Protein AF-A0A7C2IWB3-F1 (afdb_monomer)

Secondary structure (DSSP, 8-state):
-------HHHHHHHHHHHHHHHHHHHT---EEEEEEHHHH---TT--SEEEEEESTTTHHHHHHHHHHHHHHHHHHHHHHT--GGGGGGEEEEETTHHHHHHHHHH--

pLDDT: mean 88.96, std 12.19, range [38.25, 98.5]

Sequence (108 aa):
MSERQYTVETVGDRIADFLDAVLDAMDLDVEYEILDGEEAGAYFEKPSLVVKFSGPDLHYLTNNKAEVLLALEQLTQEVLRMEPNEHALICFDANDTRLLRQEELRLS

Mean predicted aligned error: 4.89 Å

Foldseek 3Di:
DDPPQDACVPCVVVLVVVCCVVCVVVVAFKDKDKHQLVPPDDAPLSARIEIEMDGDRCCVCPPPVSVNQVVSLVVSCVSVVPDPVNSSNYYYYYPCPNVVVVVVVVVD

Structure (mmCIF, N/CA/C/O backbone):
data_AF-A0A7C2IWB3-F1
#
_entr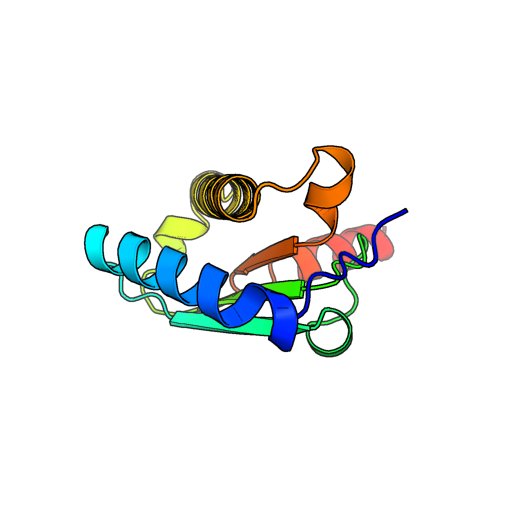y.id   AF-A0A7C2IWB3-F1
#
loop_
_atom_site.group_PDB
_atom_site.id
_atom_site.type_symbol
_atom_site.label_atom_id
_atom_site.label_alt_id
_atom_site.label_comp_id
_atom_site.label_asym_id
_atom_site.label_entity_id
_atom_site.label_seq_id
_atom_site.pdbx_PDB_ins_code
_atom_site.Cartn_x
_atom_site.Cartn_y
_atom_site.Cartn_z
_atom_site.occupancy
_atom_site.B_iso_or_equiv
_atom_site.auth_seq_id
_atom_site.auth_comp_id
_atom_site.auth_asym_id
_atom_site.auth_atom_id
_atom_site.pdbx_PDB_model_num
ATOM 1 N N . MET A 1 1 ? 21.323 -5.128 -16.488 1.00 38.25 1 MET A N 1
ATOM 2 C CA . MET A 1 1 ? 20.826 -5.268 -15.103 1.00 38.25 1 MET A CA 1
ATOM 3 C C . MET A 1 1 ? 19.528 -4.499 -15.069 1.00 38.25 1 MET A C 1
ATOM 5 O O . MET A 1 1 ? 19.526 -3.368 -15.527 1.00 38.25 1 MET A O 1
ATOM 9 N N . SER A 1 2 ? 18.446 -5.223 -14.796 1.00 45.06 2 SER A N 1
ATOM 10 C CA . SER A 1 2 ? 17.109 -4.998 -15.350 1.00 45.06 2 SER A CA 1
ATOM 11 C C . SER A 1 2 ? 16.478 -3.680 -14.920 1.00 45.06 2 SER A C 1
ATOM 13 O O . SER A 1 2 ? 16.515 -3.316 -13.754 1.00 45.06 2 SER A O 1
ATOM 15 N N . GLU A 1 3 ? 15.845 -3.045 -15.894 1.00 53.47 3 GLU A N 1
ATOM 16 C CA . GLU A 1 3 ? 15.026 -1.833 -15.873 1.00 53.47 3 GLU A CA 1
ATOM 17 C C . GLU A 1 3 ? 13.700 -2.072 -15.112 1.00 53.47 3 GLU A C 1
ATOM 19 O O . GLU A 1 3 ? 12.617 -1.887 -15.650 1.00 53.47 3 GLU A O 1
ATOM 24 N N . ARG A 1 4 ? 13.757 -2.614 -13.886 1.00 61.22 4 ARG A N 1
ATOM 25 C CA . ARG A 1 4 ? 12.564 -2.810 -13.045 1.00 61.22 4 ARG A CA 1
ATOM 26 C C . ARG A 1 4 ? 12.348 -1.555 -12.212 1.00 61.22 4 ARG A C 1
ATOM 28 O O . ARG A 1 4 ? 12.762 -1.483 -11.060 1.00 61.22 4 ARG A O 1
ATOM 35 N N . GLN A 1 5 ? 11.769 -0.543 -12.841 1.00 78.81 5 GLN A N 1
ATOM 36 C CA . GLN A 1 5 ? 11.251 0.621 -12.137 1.00 78.81 5 GLN A CA 1
ATOM 37 C C . GLN A 1 5 ? 9.813 0.306 -11.713 1.00 78.81 5 GLN A C 1
ATOM 39 O O . GLN A 1 5 ? 9.003 -0.039 -12.567 1.00 78.81 5 GLN A O 1
ATOM 44 N N . TYR A 1 6 ? 9.513 0.377 -10.414 1.00 91.69 6 TYR A N 1
ATOM 45 C CA . TYR A 1 6 ? 8.149 0.221 -9.906 1.00 91.69 6 TYR A CA 1
ATOM 46 C C . TYR A 1 6 ? 7.442 1.569 -10.024 1.00 91.69 6 TYR A C 1
ATOM 48 O O . TYR A 1 6 ? 7.819 2.516 -9.336 1.00 91.69 6 TYR A O 1
ATOM 56 N N . THR A 1 7 ? 6.465 1.642 -10.918 1.00 94.19 7 THR A N 1
ATOM 57 C CA . THR A 1 7 ? 5.648 2.826 -11.214 1.00 94.19 7 THR A CA 1
ATOM 58 C C . THR A 1 7 ? 4.183 2.431 -11.305 1.00 94.19 7 THR A C 1
ATOM 60 O O . THR A 1 7 ? 3.865 1.243 -11.448 1.00 94.19 7 THR A O 1
ATOM 63 N N . VAL A 1 8 ? 3.285 3.415 -11.273 1.00 95.25 8 VAL A N 1
ATOM 64 C CA . VAL A 1 8 ? 1.848 3.168 -11.468 1.00 95.25 8 VAL A CA 1
ATOM 65 C C . VAL A 1 8 ? 1.613 2.434 -12.794 1.00 95.25 8 VAL A C 1
ATOM 67 O O . VAL A 1 8 ? 0.912 1.427 -12.826 1.00 95.25 8 VAL A O 1
ATOM 70 N N . GLU A 1 9 ? 2.281 2.857 -13.870 1.00 94.50 9 GLU A N 1
ATOM 71 C CA . GLU A 1 9 ? 2.154 2.242 -15.201 1.00 94.50 9 GLU A CA 1
ATOM 72 C C . GLU A 1 9 ? 2.628 0.779 -15.248 1.00 94.50 9 GLU A C 1
ATOM 74 O O . GLU A 1 9 ? 2.082 -0.035 -15.990 1.00 94.50 9 GLU A O 1
ATOM 79 N N . THR A 1 10 ? 3.659 0.422 -14.480 1.00 94.94 10 THR A N 1
ATOM 80 C CA . THR A 1 10 ? 4.295 -0.902 -14.590 1.00 94.94 10 THR A CA 1
ATOM 81 C C . THR A 1 10 ? 3.680 -1.950 -13.673 1.00 94.94 10 THR A C 1
ATOM 83 O O . THR A 1 10 ? 3.634 -3.126 -14.041 1.00 94.94 10 THR A O 1
ATOM 86 N N . VAL A 1 11 ? 3.243 -1.557 -12.472 1.00 96.44 11 VAL A N 1
ATOM 87 C CA . VAL A 1 11 ? 2.753 -2.494 -11.448 1.00 96.44 11 VAL A CA 1
ATOM 88 C C . VAL A 1 11 ? 1.436 -2.080 -10.792 1.00 96.44 11 VAL A C 1
ATOM 90 O O . VAL A 1 11 ? 0.915 -2.866 -10.003 1.00 96.44 11 VAL A O 1
ATOM 93 N N . GLY A 1 12 ? 0.879 -0.910 -11.124 1.00 96.69 12 GLY A N 1
ATOM 94 C CA . GLY A 1 12 ? -0.337 -0.370 -10.509 1.00 96.69 12 GLY A CA 1
ATOM 95 C C . GLY A 1 12 ? -1.518 -1.333 -10.574 1.00 96.69 12 GLY A C 1
ATOM 96 O O . GLY A 1 12 ? -2.042 -1.697 -9.526 1.00 96.69 12 GLY A O 1
ATOM 97 N N . ASP A 1 13 ? -1.851 -1.843 -11.764 1.00 97.88 13 ASP A N 1
ATOM 98 C CA . ASP A 1 13 ? -2.956 -2.801 -11.949 1.00 97.88 13 ASP A CA 1
ATOM 99 C C . ASP A 1 13 ? -2.789 -4.054 -11.077 1.00 97.88 13 ASP A C 1
ATOM 101 O O . ASP A 1 13 ? -3.734 -4.551 -10.477 1.00 97.88 13 ASP A O 1
ATOM 105 N N . ARG A 1 14 ? -1.554 -4.550 -10.942 1.00 97.81 14 ARG A N 1
ATOM 106 C CA . ARG A 1 14 ? -1.268 -5.763 -10.167 1.00 97.81 14 ARG A CA 1
ATOM 107 C C . ARG A 1 14 ? -1.353 -5.535 -8.660 1.00 97.81 14 ARG A C 1
ATOM 109 O O . ARG A 1 14 ? -1.709 -6.459 -7.929 1.00 97.81 14 ARG A O 1
ATOM 116 N N . ILE A 1 15 ? -0.968 -4.345 -8.203 1.00 98.00 15 ILE A N 1
ATOM 117 C CA . ILE A 1 15 ? -1.153 -3.925 -6.812 1.00 98.00 15 ILE A CA 1
ATOM 118 C C . ILE A 1 15 ? -2.651 -3.773 -6.540 1.00 98.00 15 ILE A C 1
ATOM 120 O O . ILE A 1 15 ? -3.122 -4.315 -5.546 1.00 98.00 15 ILE A O 1
ATOM 124 N N . ALA A 1 16 ? -3.386 -3.114 -7.438 1.00 98.38 16 ALA A N 1
ATOM 125 C CA . ALA A 1 16 ? -4.821 -2.899 -7.305 1.00 98.38 16 ALA A CA 1
ATOM 126 C C . ALA A 1 16 ? -5.595 -4.224 -7.235 1.00 98.38 16 ALA A C 1
ATOM 128 O O . ALA A 1 16 ? -6.271 -4.477 -6.245 1.00 98.38 16 ALA A O 1
ATOM 129 N N . ASP A 1 17 ? -5.373 -5.135 -8.190 1.00 98.50 17 ASP A N 1
ATOM 130 C CA . ASP A 1 17 ? -5.993 -6.469 -8.210 1.00 98.50 17 ASP A CA 1
ATOM 131 C C . ASP A 1 17 ? -5.781 -7.240 -6.893 1.00 98.50 17 ASP A C 1
ATOM 133 O O . ASP A 1 17 ? -6.660 -7.965 -6.420 1.00 98.50 17 ASP A O 1
ATOM 137 N N . PHE A 1 18 ? -4.585 -7.124 -6.304 1.00 98.50 18 PHE A N 1
ATOM 138 C CA . PHE A 1 18 ? -4.263 -7.776 -5.039 1.00 98.50 18 PHE A CA 1
ATOM 139 C C . PHE A 1 18 ? -4.950 -7.098 -3.851 1.00 98.50 18 PHE A C 1
ATOM 141 O O . PHE A 1 18 ? -5.527 -7.793 -3.012 1.00 98.50 18 PHE A O 1
ATOM 148 N N . LEU A 1 19 ? -4.874 -5.769 -3.765 1.00 98.12 19 LEU A N 1
ATOM 149 C CA . LEU A 1 19 ? -5.459 -5.012 -2.663 1.00 98.12 19 LEU A CA 1
ATOM 150 C C . LEU A 1 19 ? -6.979 -5.119 -2.663 1.00 98.12 19 LEU A C 1
ATOM 152 O O . LEU A 1 19 ? -7.533 -5.381 -1.602 1.00 98.12 19 LEU A O 1
ATOM 156 N N . ASP A 1 20 ? -7.628 -5.031 -3.822 1.00 97.88 20 ASP A N 1
ATOM 157 C CA . ASP A 1 20 ? -9.075 -5.215 -3.957 1.00 97.88 20 ASP A CA 1
ATOM 158 C C . ASP A 1 20 ? -9.485 -6.590 -3.415 1.00 97.88 20 ASP A C 1
ATOM 160 O O . ASP A 1 20 ? -10.319 -6.688 -2.520 1.00 97.88 20 ASP A O 1
ATOM 164 N N . ALA A 1 21 ? -8.810 -7.662 -3.847 1.00 98.06 21 ALA A N 1
ATOM 165 C CA . ALA A 1 21 ? -9.111 -9.013 -3.378 1.00 98.06 21 ALA A CA 1
ATOM 166 C C . ALA A 1 21 ? -8.918 -9.194 -1.860 1.00 98.06 21 ALA A C 1
ATOM 168 O O . ALA A 1 21 ? -9.653 -9.959 -1.230 1.00 98.06 21 ALA A O 1
ATOM 169 N N . VAL A 1 22 ? -7.914 -8.541 -1.267 1.00 97.38 22 VAL A N 1
ATOM 170 C CA . VAL A 1 22 ? -7.637 -8.640 0.172 1.00 97.38 22 VAL A CA 1
ATOM 171 C C . VAL A 1 22 ? -8.605 -7.789 0.988 1.00 97.38 22 VAL A C 1
ATOM 173 O O . VAL A 1 22 ? -9.156 -8.292 1.965 1.00 97.38 22 VAL A O 1
ATOM 176 N N . LEU A 1 23 ? -8.824 -6.533 0.602 1.00 96.00 23 LEU A N 1
ATOM 177 C CA . LEU A 1 23 ? -9.701 -5.604 1.314 1.00 96.00 23 LEU A CA 1
ATOM 178 C C . LEU A 1 23 ? -11.163 -6.063 1.244 1.00 96.00 23 LEU A C 1
ATOM 180 O O . LEU A 1 23 ? -11.824 -6.094 2.283 1.00 96.00 23 LEU A O 1
ATOM 184 N N . ASP A 1 24 ? -11.615 -6.557 0.086 1.00 96.19 24 ASP A N 1
ATOM 185 C CA . ASP A 1 24 ? -12.939 -7.173 -0.067 1.00 96.19 24 ASP A CA 1
ATOM 186 C C . ASP A 1 24 ? -13.099 -8.398 0.843 1.00 96.19 24 ASP A C 1
ATOM 188 O O . ASP A 1 24 ? -14.138 -8.594 1.474 1.00 96.19 24 ASP A O 1
ATOM 192 N N . ALA A 1 25 ? -12.065 -9.239 0.953 1.00 97.56 25 ALA A N 1
ATOM 193 C CA . ALA A 1 25 ? -12.104 -10.418 1.818 1.00 97.56 25 ALA A CA 1
ATOM 194 C C . ALA A 1 25 ? -12.108 -10.067 3.315 1.00 97.56 25 ALA A C 1
ATOM 196 O O . ALA A 1 25 ? -12.569 -10.870 4.132 1.00 97.56 25 ALA A O 1
ATOM 197 N N . MET A 1 26 ? -11.575 -8.900 3.680 1.00 95.25 26 MET A N 1
ATOM 198 C CA . MET A 1 26 ? -11.565 -8.398 5.052 1.00 95.25 26 MET A CA 1
ATOM 199 C C . MET A 1 26 ? -12.848 -7.639 5.424 1.00 95.25 26 MET A C 1
ATOM 201 O O . MET A 1 26 ? -13.045 -7.403 6.616 1.00 95.25 26 MET A O 1
ATOM 205 N N . ASP A 1 27 ? -13.704 -7.307 4.448 1.00 96.69 27 ASP A N 1
ATOM 206 C CA . ASP A 1 27 ? -14.935 -6.517 4.623 1.00 96.69 27 ASP A CA 1
ATOM 207 C C . ASP A 1 27 ? -14.655 -5.164 5.311 1.00 96.69 27 ASP A C 1
ATOM 209 O O . ASP A 1 27 ? -15.324 -4.785 6.272 1.00 96.69 27 ASP A O 1
ATOM 213 N N . LEU A 1 28 ? -13.597 -4.471 4.861 1.00 94.69 28 LEU A N 1
ATOM 214 C CA . LEU A 1 28 ? -13.181 -3.168 5.393 1.00 94.69 28 LEU A CA 1
ATOM 215 C C . LEU A 1 28 ? -13.568 -2.025 4.455 1.00 94.69 28 LEU A C 1
ATOM 217 O O . LEU A 1 28 ? -13.267 -2.066 3.264 1.00 94.69 28 LEU A O 1
ATOM 221 N N . ASP A 1 29 ? -14.118 -0.952 5.020 1.00 95.31 29 ASP A 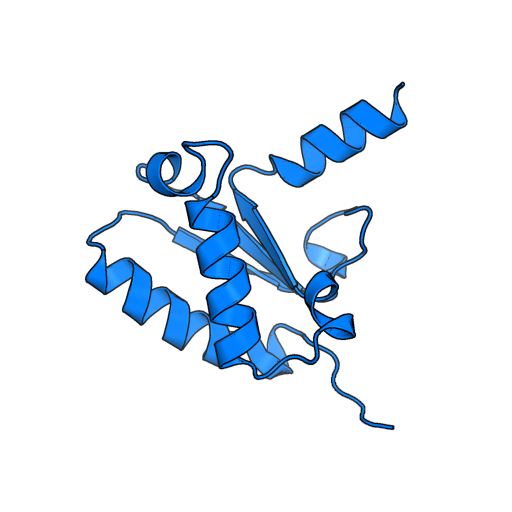N 1
ATOM 222 C CA . ASP A 1 29 ? -14.350 0.308 4.312 1.00 95.31 29 ASP A CA 1
ATOM 223 C C . ASP A 1 29 ? -13.060 1.157 4.320 1.00 95.31 29 ASP A C 1
ATOM 225 O O . ASP A 1 29 ? -12.838 2.049 5.153 1.00 95.31 29 ASP A O 1
ATOM 229 N N . VAL A 1 30 ? -12.140 0.767 3.432 1.00 95.56 30 VAL A N 1
ATOM 230 C CA . VAL A 1 30 ? -10.836 1.396 3.202 1.00 95.56 30 VAL A CA 1
ATOM 231 C C . VAL A 1 30 ? -10.664 1.653 1.711 1.00 95.56 30 VAL A C 1
ATOM 233 O O . VAL A 1 30 ? -10.787 0.749 0.891 1.00 95.56 30 VAL A O 1
ATOM 236 N N . GLU A 1 31 ? -10.296 2.883 1.379 1.00 95.69 31 GLU A N 1
ATOM 237 C CA . GLU A 1 31 ? -9.942 3.302 0.027 1.00 95.69 31 GLU A CA 1
ATOM 238 C C . GLU A 1 31 ? -8.423 3.462 -0.083 1.00 95.69 31 GLU A C 1
ATOM 240 O O . GLU A 1 31 ? -7.742 3.743 0.912 1.00 95.69 31 GLU A O 1
ATOM 245 N N . TYR A 1 32 ? -7.878 3.325 -1.292 1.00 97.12 32 TYR A N 1
ATOM 246 C CA . TYR A 1 32 ? -6.464 3.582 -1.542 1.00 97.12 32 TYR A CA 1
ATOM 247 C C . TYR A 1 32 ? -6.215 4.317 -2.862 1.00 97.12 32 TYR A C 1
ATOM 249 O O . TYR A 1 32 ? -6.974 4.200 -3.821 1.00 97.12 32 TYR A O 1
ATOM 257 N N . GLU A 1 33 ? -5.110 5.055 -2.906 1.00 96.81 33 GLU A N 1
ATOM 258 C CA . GLU A 1 33 ? -4.583 5.716 -4.099 1.00 96.81 33 GLU A CA 1
ATOM 259 C C . GLU A 1 33 ? -3.147 5.240 -4.347 1.00 96.81 33 GLU A C 1
ATOM 261 O O . GLU A 1 33 ? -2.332 5.211 -3.421 1.00 96.81 33 GLU A O 1
ATOM 266 N N . ILE A 1 34 ? -2.834 4.854 -5.588 1.00 96.81 34 ILE A N 1
ATOM 267 C CA . ILE A 1 34 ? -1.486 4.440 -5.998 1.00 96.81 34 ILE A CA 1
ATOM 268 C C . ILE A 1 34 ? -0.840 5.594 -6.765 1.00 96.81 34 ILE A C 1
ATOM 270 O O . ILE A 1 34 ? -1.359 6.025 -7.792 1.00 96.81 34 ILE A O 1
ATOM 274 N N . LEU A 1 35 ? 0.298 6.067 -6.269 1.00 95.12 35 LEU A N 1
ATOM 275 C CA . LEU A 1 35 ? 1.008 7.240 -6.767 1.00 95.12 35 LEU A CA 1
ATOM 276 C C . LEU A 1 35 ? 2.441 6.873 -7.138 1.00 95.12 35 LEU A C 1
ATOM 278 O O . LEU A 1 35 ? 3.094 6.099 -6.431 1.00 95.12 35 LEU A O 1
ATOM 282 N N . ASP A 1 36 ? 2.971 7.492 -8.190 1.00 94.38 36 ASP A N 1
ATOM 283 C CA . ASP A 1 36 ? 4.415 7.488 -8.402 1.00 94.38 36 ASP A CA 1
ATOM 284 C C . ASP A 1 36 ? 5.097 8.282 -7.276 1.00 94.38 36 ASP A C 1
ATOM 286 O O . ASP A 1 36 ? 4.566 9.260 -6.742 1.00 94.38 36 ASP A O 1
ATOM 290 N N . GLY A 1 37 ? 6.299 7.862 -6.885 1.00 87.75 37 GLY A N 1
ATOM 291 C CA . GLY A 1 37 ? 7.008 8.420 -5.731 1.00 87.75 37 GLY A CA 1
ATOM 292 C C . GLY A 1 37 ? 7.260 9.927 -5.818 1.00 87.75 37 GLY A C 1
ATOM 293 O O . GLY A 1 37 ? 7.258 10.614 -4.797 1.00 87.75 37 GLY A O 1
ATOM 294 N N . GLU A 1 38 ? 7.429 10.454 -7.034 1.00 84.50 38 GLU A N 1
ATOM 295 C CA . GLU A 1 38 ? 7.587 11.892 -7.288 1.00 84.50 38 GLU A CA 1
ATOM 296 C C . GLU A 1 38 ? 6.314 12.694 -6.967 1.00 84.50 38 GLU A C 1
ATOM 298 O O . GLU A 1 38 ? 6.403 13.861 -6.583 1.00 84.50 38 GLU A O 1
ATOM 303 N N . GLU A 1 39 ? 5.143 12.065 -7.078 1.00 84.38 39 GLU A N 1
ATOM 304 C CA . GLU A 1 39 ? 3.828 12.670 -6.845 1.00 84.38 39 GLU A CA 1
ATOM 305 C C . GLU A 1 39 ? 3.364 12.500 -5.388 1.00 84.38 39 GLU A C 1
ATOM 307 O O . GLU A 1 39 ? 2.589 13.305 -4.872 1.00 84.38 39 GLU A O 1
ATOM 312 N N . ALA A 1 40 ? 3.872 11.476 -4.697 1.00 78.88 40 ALA A N 1
ATOM 313 C CA . ALA A 1 40 ? 3.392 11.068 -3.379 1.00 78.88 40 ALA A CA 1
ATOM 314 C C . ALA A 1 40 ? 3.905 11.913 -2.198 1.00 78.88 40 ALA A C 1
ATOM 316 O O . ALA A 1 40 ? 3.252 11.961 -1.148 1.00 78.88 40 ALA A O 1
ATOM 317 N N . GLY A 1 41 ? 5.068 12.558 -2.342 1.00 76.00 41 GLY A N 1
ATOM 318 C CA . GLY A 1 41 ? 5.660 13.426 -1.319 1.00 76.00 41 GLY A CA 1
ATOM 319 C C . GLY A 1 41 ? 7.143 13.168 -1.035 1.00 76.00 41 GLY A C 1
ATOM 320 O O . GLY A 1 41 ? 7.799 12.328 -1.645 1.00 76.00 41 GLY A O 1
ATOM 321 N N . ALA A 1 42 ? 7.701 13.916 -0.081 1.00 77.00 42 ALA A N 1
ATOM 322 C CA . ALA A 1 42 ? 9.138 13.930 0.207 1.00 77.00 42 ALA A CA 1
ATOM 323 C C . ALA A 1 42 ? 9.577 12.846 1.214 1.00 77.00 42 ALA A C 1
ATOM 325 O O . ALA A 1 42 ? 10.228 13.153 2.217 1.00 77.00 42 ALA A O 1
ATOM 326 N N . TYR A 1 43 ? 9.246 11.585 0.932 1.00 81.31 43 TYR A N 1
ATOM 327 C CA . TYR A 1 43 ? 9.650 10.441 1.753 1.00 81.31 43 TYR A CA 1
ATOM 328 C C . TYR A 1 43 ? 11.181 10.285 1.819 1.00 81.31 43 TYR A C 1
ATOM 330 O O . TYR A 1 43 ? 11.891 10.451 0.822 1.00 81.31 43 TYR A O 1
ATOM 338 N N . PHE A 1 44 ? 11.705 9.933 2.995 1.00 76.62 44 PHE A N 1
ATOM 339 C CA . PHE A 1 44 ? 13.142 9.771 3.244 1.00 76.62 44 PHE A CA 1
ATOM 340 C C . PHE A 1 44 ? 13.763 8.645 2.409 1.00 76.62 44 PHE A C 1
ATOM 342 O O . PHE A 1 44 ? 14.832 8.836 1.827 1.00 76.62 44 PHE A O 1
ATOM 349 N N . GLU A 1 45 ? 13.088 7.496 2.323 1.00 79.12 45 GLU A N 1
ATOM 350 C CA . GLU A 1 45 ? 13.554 6.332 1.562 1.00 79.12 45 GLU A CA 1
ATOM 351 C C . GLU A 1 45 ? 13.457 6.532 0.044 1.00 79.12 45 GLU A C 1
ATOM 353 O O . GLU A 1 45 ? 14.068 5.770 -0.701 1.00 79.12 45 GLU A O 1
ATOM 358 N N . LYS A 1 46 ? 12.748 7.577 -0.408 1.00 88.25 46 LYS A N 1
ATOM 359 C CA . LYS A 1 46 ? 12.481 7.874 -1.824 1.00 88.25 46 LYS A CA 1
ATOM 360 C C . LYS A 1 46 ? 11.930 6.647 -2.570 1.00 88.25 46 LYS A C 1
ATOM 362 O O . LYS A 1 46 ? 12.563 6.187 -3.525 1.00 88.25 46 LYS A O 1
ATOM 367 N N . PRO A 1 47 ? 10.780 6.109 -2.123 1.00 92.38 47 PRO A N 1
ATOM 368 C CA . PRO A 1 47 ? 10.118 5.031 -2.836 1.00 92.38 47 PRO A CA 1
ATOM 369 C C . PRO A 1 47 ? 9.796 5.494 -4.259 1.00 92.38 47 PRO A C 1
ATOM 371 O O . PRO A 1 47 ? 9.546 6.678 -4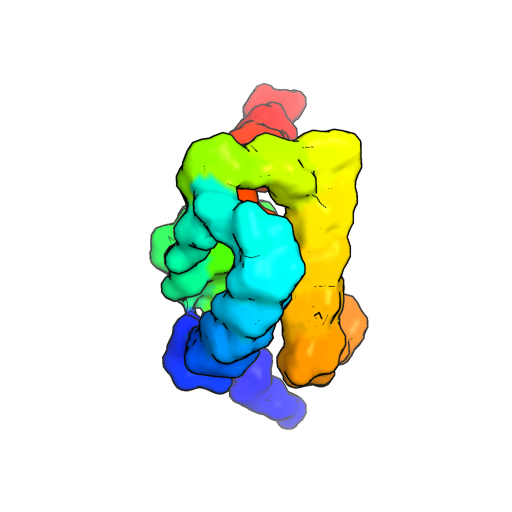.486 1.00 92.38 47 PRO A O 1
ATOM 374 N N . SER A 1 48 ? 9.813 4.576 -5.220 1.00 93.75 48 SER A N 1
ATOM 375 C CA . SER A 1 48 ? 9.389 4.879 -6.586 1.00 93.75 48 SER A CA 1
ATOM 376 C C . SER A 1 48 ? 7.871 4.812 -6.743 1.00 93.75 48 SER A C 1
ATOM 378 O O . SER A 1 48 ? 7.352 5.384 -7.693 1.00 93.75 48 SER A O 1
ATOM 380 N N . LEU A 1 49 ? 7.168 4.169 -5.803 1.00 94.75 49 LEU A N 1
ATOM 381 C CA . LEU A 1 49 ? 5.713 4.072 -5.763 1.00 94.75 49 LEU A CA 1
ATOM 382 C C . LEU A 1 49 ? 5.205 4.114 -4.317 1.00 94.75 49 LEU A C 1
ATOM 384 O O . LEU A 1 49 ? 5.790 3.509 -3.416 1.00 94.75 49 LEU A O 1
ATOM 388 N N . VAL A 1 50 ? 4.099 4.816 -4.096 1.00 95.31 50 VAL A N 1
ATOM 389 C CA . VAL A 1 50 ? 3.447 4.930 -2.789 1.00 95.31 50 VAL A CA 1
ATOM 390 C C . VAL A 1 50 ? 1.984 4.537 -2.911 1.00 95.31 50 VAL A C 1
ATOM 392 O O . VAL A 1 50 ? 1.309 4.953 -3.847 1.00 95.31 50 VAL A O 1
ATOM 395 N N . VAL A 1 51 ? 1.487 3.762 -1.950 1.00 96.81 51 VAL A N 1
ATOM 396 C CA . VAL A 1 51 ? 0.059 3.467 -1.804 1.00 96.81 51 VAL A CA 1
ATOM 397 C C . VAL A 1 51 ? -0.452 4.174 -0.558 1.00 96.81 51 VAL A C 1
ATOM 399 O O . VAL A 1 51 ? -0.006 3.877 0.554 1.00 96.81 51 VAL A O 1
ATOM 402 N N . LYS A 1 52 ? -1.362 5.130 -0.744 1.00 95.38 52 LYS A N 1
ATOM 403 C CA . LYS A 1 52 ? -1.966 5.903 0.343 1.00 95.38 52 LYS A CA 1
ATOM 404 C C . LYS A 1 52 ? -3.337 5.348 0.679 1.00 95.38 52 LYS A C 1
ATOM 406 O O . LYS A 1 52 ? -4.218 5.361 -0.168 1.00 95.38 52 LYS A O 1
ATOM 411 N N . PHE A 1 53 ? -3.518 4.904 1.916 1.00 96.69 53 PHE A N 1
ATOM 412 C CA . PHE A 1 53 ? -4.784 4.384 2.424 1.00 96.69 53 PHE A CA 1
ATOM 413 C C . PHE A 1 53 ? -5.565 5.461 3.182 1.00 96.69 53 PHE A C 1
ATOM 415 O O . PHE A 1 53 ? -4.992 6.250 3.943 1.00 96.69 53 PHE A O 1
ATOM 422 N N . SER A 1 54 ? -6.885 5.451 3.015 1.00 95.56 54 SER A N 1
ATOM 423 C CA . SER A 1 54 ? -7.839 6.319 3.709 1.00 95.56 54 SER A CA 1
ATOM 424 C C . SER A 1 54 ? -9.167 5.586 3.967 1.00 95.56 54 SER A C 1
ATOM 426 O O . SER A 1 54 ? -9.300 4.413 3.632 1.00 95.56 54 SER A O 1
ATOM 428 N N . GLY A 1 55 ? -10.135 6.239 4.613 1.00 95.19 55 GLY A N 1
ATOM 429 C CA . GLY A 1 55 ? -11.460 5.662 4.879 1.00 95.19 55 GLY A CA 1
ATOM 430 C C . GLY A 1 55 ? -11.767 5.425 6.366 1.00 95.19 55 GLY A C 1
ATOM 431 O O . GLY A 1 55 ? -10.893 5.581 7.228 1.00 95.19 55 GLY A O 1
ATOM 432 N N . PRO A 1 56 ? -13.028 5.106 6.703 1.00 95.44 56 PRO A N 1
ATOM 433 C CA . PRO A 1 56 ? -13.489 4.969 8.088 1.00 95.44 56 PRO A CA 1
ATOM 434 C C . PRO A 1 56 ? -12.852 3.786 8.841 1.00 95.44 56 PRO A C 1
ATOM 436 O O . PRO A 1 56 ? -12.621 3.884 10.052 1.00 95.44 56 PRO A O 1
ATOM 439 N N . ASP A 1 57 ? -12.482 2.712 8.140 1.00 96.62 57 ASP A N 1
ATOM 440 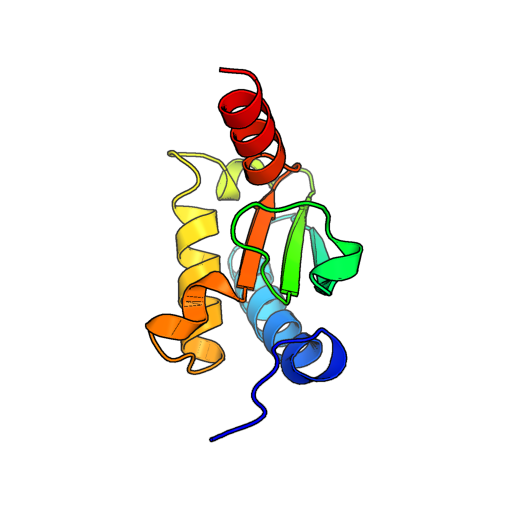C CA . ASP A 1 57 ? -11.877 1.515 8.737 1.00 96.62 57 ASP A CA 1
ATOM 441 C C . ASP A 1 57 ? -10.337 1.527 8.747 1.00 96.62 57 ASP A C 1
ATOM 443 O O . ASP A 1 57 ? -9.693 0.565 9.173 1.00 96.62 57 ASP A O 1
ATOM 447 N N . LEU A 1 58 ? -9.709 2.659 8.404 1.00 94.62 58 LEU A N 1
ATOM 448 C CA . LEU A 1 58 ? -8.246 2.814 8.373 1.00 94.62 58 LEU A CA 1
ATOM 449 C C . LEU A 1 58 ? -7.555 2.487 9.714 1.00 94.62 58 LEU A C 1
ATOM 451 O O . LEU A 1 58 ? -6.373 2.127 9.771 1.00 94.62 58 LEU A O 1
ATOM 455 N N . HIS A 1 59 ? -8.285 2.588 10.824 1.00 94.00 59 HIS A N 1
ATOM 456 C CA . HIS A 1 59 ? -7.784 2.229 12.146 1.00 94.00 59 HIS A CA 1
ATOM 457 C C . HIS A 1 59 ? -7.368 0.749 12.243 1.00 94.00 59 HIS A C 1
ATOM 459 O O . HIS A 1 59 ? -6.431 0.435 12.977 1.00 94.00 59 HIS A O 1
ATOM 465 N N . TYR A 1 60 ? -7.978 -0.163 11.476 1.00 95.00 60 TYR A N 1
ATOM 466 C CA . TYR A 1 60 ? -7.536 -1.560 11.423 1.00 95.00 60 TYR A CA 1
ATOM 467 C C . TYR A 1 60 ? -6.140 -1.714 10.808 1.00 95.00 60 TYR A C 1
ATOM 469 O O . TYR A 1 60 ? -5.388 -2.585 11.242 1.00 95.00 60 TYR A O 1
ATOM 477 N N . LEU A 1 61 ? -5.760 -0.840 9.867 1.00 94.69 61 LEU A N 1
ATOM 478 C CA . LEU A 1 61 ? -4.428 -0.852 9.255 1.00 94.69 61 LEU A CA 1
ATOM 479 C C . LEU A 1 61 ? -3.359 -0.224 10.159 1.00 94.69 61 LEU A C 1
ATOM 481 O O . LEU A 1 61 ? -2.211 -0.666 10.167 1.00 94.69 61 LEU A O 1
ATOM 485 N N . THR A 1 62 ? -3.733 0.799 10.930 1.00 93.00 62 THR A N 1
ATOM 486 C CA . THR A 1 62 ? -2.796 1.637 11.706 1.00 93.00 62 THR A CA 1
ATOM 487 C C . THR A 1 62 ? -2.636 1.219 13.172 1.00 93.00 62 THR A C 1
ATOM 489 O O . THR A 1 62 ? -1.635 1.557 13.812 1.00 93.00 62 THR A O 1
ATOM 492 N N . ASN A 1 63 ? -3.576 0.442 13.718 1.00 91.38 63 ASN A N 1
ATOM 493 C CA . ASN A 1 63 ? -3.489 -0.109 15.070 1.00 91.38 63 ASN A CA 1
ATOM 494 C C . ASN A 1 63 ? -2.277 -1.037 15.253 1.00 91.38 63 ASN A C 1
ATOM 496 O O . ASN A 1 63 ? -1.685 -1.529 14.297 1.00 91.38 63 ASN A O 1
ATOM 500 N N . ASN A 1 64 ? -1.909 -1.285 16.517 1.00 92.94 64 ASN A N 1
ATOM 501 C CA . ASN A 1 64 ? -0.769 -2.133 16.885 1.00 92.94 64 ASN A CA 1
ATOM 502 C C . ASN A 1 64 ? 0.499 -1.774 16.089 1.00 92.94 64 ASN A C 1
ATOM 504 O O . ASN A 1 64 ? 1.049 -2.614 15.395 1.00 92.94 64 ASN A O 1
ATOM 508 N N . LYS A 1 65 ? 0.941 -0.510 16.164 1.00 89.38 65 LYS A N 1
ATOM 509 C CA . LYS A 1 65 ? 2.138 -0.014 15.454 1.00 89.38 65 LYS A CA 1
ATOM 510 C C . LYS A 1 65 ? 2.087 -0.205 13.926 1.00 89.38 65 LYS A C 1
ATOM 512 O O . LYS A 1 65 ? 3.136 -0.311 13.303 1.00 89.38 65 LYS A O 1
ATOM 517 N N . ALA A 1 66 ? 0.887 -0.223 13.346 1.00 93.38 66 ALA A N 1
ATOM 518 C CA . ALA A 1 66 ? 0.650 -0.429 11.922 1.00 93.38 66 ALA A CA 1
ATOM 519 C C . ALA A 1 66 ? 1.161 -1.775 11.369 1.00 93.38 66 ALA A C 1
ATOM 521 O O . ALA A 1 66 ? 1.467 -1.886 10.186 1.00 93.38 66 ALA A O 1
ATOM 522 N N . GLU A 1 67 ? 1.232 -2.825 12.197 1.00 95.00 67 GLU A N 1
ATOM 523 C CA . GLU A 1 67 ? 1.691 -4.153 11.750 1.00 95.00 67 GLU A CA 1
ATOM 524 C C . GLU A 1 67 ? 0.806 -4.744 10.638 1.00 95.00 67 GLU A C 1
ATOM 526 O O . GLU A 1 67 ? 1.298 -5.493 9.800 1.00 95.00 67 GLU A O 1
ATOM 531 N N . VAL A 1 68 ? -0.483 -4.382 10.579 1.00 95.69 68 VAL A N 1
ATOM 532 C CA . VAL A 1 68 ? -1.364 -4.782 9.467 1.00 95.69 68 VAL A CA 1
ATOM 533 C C . VAL A 1 68 ? -0.960 -4.072 8.174 1.00 95.69 68 VAL A C 1
ATOM 535 O O . VAL A 1 68 ? -0.813 -4.730 7.148 1.00 95.69 68 VAL A O 1
ATOM 538 N N . LEU A 1 69 ? -0.715 -2.758 8.220 1.00 95.88 69 LEU A N 1
ATOM 539 C CA . LEU A 1 69 ? -0.212 -2.001 7.069 1.00 95.88 69 LEU A CA 1
ATOM 540 C C . LEU A 1 69 ? 1.135 -2.557 6.573 1.00 95.88 69 LEU A C 1
ATOM 542 O O . LEU A 1 69 ? 1.307 -2.766 5.375 1.00 95.88 69 LEU A O 1
ATOM 546 N N . LEU A 1 70 ? 2.060 -2.858 7.492 1.00 94.94 70 LEU A N 1
ATOM 547 C CA . LEU A 1 70 ? 3.362 -3.457 7.174 1.00 94.94 70 LEU A CA 1
ATOM 548 C C . LEU A 1 70 ? 3.220 -4.857 6.564 1.00 94.94 70 LEU A C 1
ATOM 550 O O . LEU A 1 70 ? 3.935 -5.198 5.624 1.00 94.94 70 LEU A O 1
ATOM 554 N N . ALA A 1 71 ? 2.286 -5.667 7.065 1.00 97.38 71 ALA A N 1
ATOM 555 C CA . ALA A 1 71 ? 2.012 -6.982 6.501 1.00 97.38 71 ALA A CA 1
ATOM 556 C C . ALA A 1 71 ? 1.440 -6.884 5.079 1.00 97.38 71 ALA A C 1
ATOM 558 O O . ALA A 1 71 ? 1.855 -7.650 4.213 1.00 97.38 71 ALA A O 1
ATOM 559 N N . LEU A 1 72 ? 0.531 -5.939 4.813 1.00 97.62 72 LEU A N 1
ATOM 560 C CA . LEU A 1 72 ? 0.005 -5.702 3.465 1.00 97.62 72 LEU A CA 1
ATOM 561 C C . LEU A 1 72 ? 1.095 -5.226 2.497 1.00 97.62 72 LEU A C 1
ATOM 563 O O . LEU A 1 72 ? 1.154 -5.716 1.368 1.00 97.62 72 LEU A O 1
ATOM 567 N N . GLU A 1 73 ? 1.985 -4.335 2.943 1.00 97.56 73 GLU A N 1
ATOM 568 C CA . GLU A 1 73 ? 3.151 -3.903 2.161 1.00 97.56 73 GLU A CA 1
ATOM 569 C C . GLU A 1 73 ? 4.035 -5.109 1.805 1.00 97.56 73 GLU A C 1
ATOM 571 O O . GLU A 1 73 ? 4.332 -5.337 0.632 1.00 97.56 73 GLU A O 1
ATOM 576 N N . GLN A 1 74 ? 4.369 -5.946 2.793 1.00 97.81 74 GLN A N 1
ATOM 577 C CA . GLN A 1 74 ? 5.177 -7.150 2.585 1.00 97.81 74 GLN A CA 1
ATOM 578 C C . GLN A 1 74 ? 4.500 -8.145 1.635 1.00 97.81 74 GLN A C 1
ATOM 580 O O . GLN A 1 74 ? 5.142 -8.668 0.727 1.00 97.81 74 GLN A O 1
ATOM 585 N N . LEU A 1 75 ? 3.205 -8.421 1.810 1.00 98.25 75 LEU A N 1
ATOM 586 C CA . LEU A 1 75 ? 2.479 -9.324 0.915 1.00 98.25 75 LEU A CA 1
ATOM 587 C C . LEU A 1 75 ? 2.457 -8.785 -0.519 1.00 98.25 75 LEU A C 1
ATOM 589 O O . LEU A 1 75 ? 2.625 -9.557 -1.461 1.00 98.25 75 LEU A O 1
ATOM 593 N N . THR A 1 76 ? 2.327 -7.469 -0.689 1.00 98.19 76 THR A N 1
ATOM 594 C CA . THR A 1 76 ? 2.405 -6.819 -2.002 1.00 98.19 76 THR A CA 1
ATOM 595 C C . THR A 1 76 ? 3.792 -6.996 -2.625 1.00 98.19 76 THR A C 1
ATOM 597 O O . THR A 1 76 ? 3.893 -7.357 -3.798 1.00 98.19 76 THR A O 1
ATOM 600 N N . GLN A 1 77 ? 4.868 -6.836 -1.847 1.00 97.44 77 GLN A N 1
ATOM 601 C CA . GLN A 1 77 ? 6.245 -7.080 -2.303 1.00 97.44 77 GLN A CA 1
ATOM 602 C C . GLN A 1 77 ? 6.436 -8.531 -2.789 1.00 97.44 77 GLN A C 1
ATOM 604 O O . GLN A 1 77 ? 7.002 -8.758 -3.863 1.00 97.44 77 GLN A O 1
ATOM 609 N N . GLU A 1 78 ? 5.886 -9.515 -2.069 1.00 97.69 78 GLU A N 1
ATOM 610 C CA . GLU A 1 78 ? 5.918 -10.931 -2.472 1.00 97.69 78 GLU A CA 1
ATOM 611 C C . GLU A 1 78 ? 5.081 -11.207 -3.729 1.00 97.69 78 GLU A C 1
ATOM 613 O O . GLU A 1 78 ? 5.515 -11.939 -4.626 1.00 97.69 78 GLU A O 1
ATOM 618 N N . VAL A 1 79 ? 3.895 -10.593 -3.845 1.00 97.31 79 VAL A N 1
ATOM 619 C CA . VAL A 1 79 ? 3.073 -10.664 -5.062 1.00 97.31 79 VAL A CA 1
ATOM 620 C C . VAL A 1 79 ? 3.884 -10.159 -6.246 1.00 97.31 79 VAL A C 1
ATOM 622 O O . VAL A 1 79 ? 3.974 -10.847 -7.264 1.00 97.31 79 VAL A O 1
ATOM 625 N N . LEU A 1 80 ? 4.545 -9.012 -6.116 1.00 96.19 80 LEU A N 1
ATOM 626 C CA . LEU A 1 80 ? 5.381 -8.439 -7.167 1.00 96.19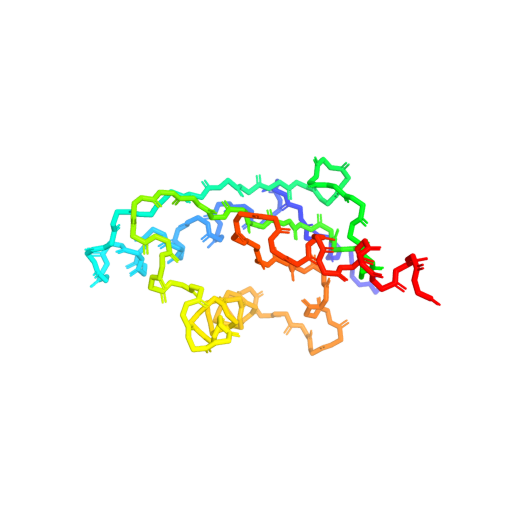 80 LEU A CA 1
ATOM 627 C C . LEU A 1 80 ? 6.679 -9.220 -7.418 1.00 96.19 80 LEU A C 1
ATOM 629 O O . LEU A 1 80 ? 7.251 -9.082 -8.500 1.00 96.19 80 LEU A O 1
ATOM 633 N N . ARG A 1 81 ? 7.061 -10.125 -6.505 1.00 95.38 81 ARG A N 1
ATOM 634 C CA . ARG A 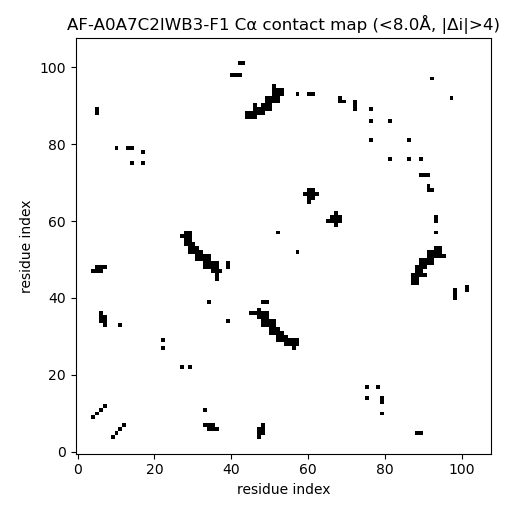1 81 ? 8.321 -10.889 -6.517 1.00 95.38 81 ARG A CA 1
ATOM 635 C C . ARG A 1 81 ? 9.537 -9.965 -6.479 1.00 95.38 81 ARG A C 1
ATOM 637 O O . ARG A 1 81 ? 10.475 -10.143 -7.258 1.00 95.38 81 ARG A O 1
ATOM 644 N N . MET A 1 82 ? 9.466 -8.956 -5.618 1.00 95.06 82 MET A N 1
ATOM 645 C CA . MET A 1 82 ? 10.562 -8.020 -5.402 1.00 95.06 82 MET A CA 1
ATOM 646 C C . MET A 1 82 ? 11.760 -8.744 -4.793 1.00 95.06 82 MET A C 1
ATOM 648 O O . MET A 1 82 ? 11.608 -9.671 -3.998 1.00 95.06 82 MET A O 1
ATOM 652 N N . GLU A 1 83 ? 12.964 -8.320 -5.163 1.00 93.50 83 GLU A N 1
ATOM 653 C CA . GLU A 1 83 ? 14.163 -8.772 -4.461 1.00 93.50 83 GLU A CA 1
ATOM 654 C C . GLU A 1 83 ? 14.259 -8.065 -3.095 1.00 93.50 83 GLU A C 1
ATOM 656 O O . GLU A 1 83 ? 13.849 -6.907 -2.981 1.00 93.50 83 GLU A O 1
ATOM 661 N N . PRO A 1 84 ? 14.874 -8.669 -2.059 1.00 89.69 84 PRO A N 1
ATOM 662 C CA . PRO A 1 84 ? 14.939 -8.066 -0.721 1.00 89.69 84 PRO A CA 1
ATOM 663 C C . PRO A 1 84 ? 15.527 -6.646 -0.678 1.00 89.69 84 PRO A C 1
ATOM 665 O O . PRO A 1 84 ? 15.167 -5.835 0.171 1.00 89.69 84 PRO A O 1
ATOM 668 N N . ASN A 1 85 ? 16.444 -6.321 -1.593 1.00 90.81 85 ASN A N 1
ATOM 669 C CA . ASN A 1 85 ? 17.055 -4.994 -1.697 1.00 90.81 85 ASN A CA 1
ATOM 670 C C . ASN A 1 85 ? 16.181 -3.959 -2.432 1.00 90.81 85 ASN A C 1
ATOM 672 O O . ASN A 1 85 ? 16.591 -2.807 -2.549 1.00 90.81 85 ASN A O 1
ATOM 676 N N . GLU A 1 86 ? 15.024 -4.361 -2.952 1.00 93.31 86 GLU A N 1
ATOM 677 C CA . GLU A 1 86 ? 14.075 -3.514 -3.677 1.00 93.31 86 GLU A CA 1
ATOM 678 C C . GLU A 1 86 ? 12.883 -3.098 -2.806 1.00 93.31 86 GLU A C 1
ATOM 680 O O . GLU A 1 86 ? 12.153 -2.196 -3.193 1.00 93.31 86 GLU A O 1
ATOM 685 N N . HIS A 1 87 ? 12.685 -3.697 -1.625 1.00 93.12 87 HIS A N 1
ATOM 686 C CA . HIS A 1 87 ? 11.482 -3.490 -0.801 1.00 93.12 87 HIS A CA 1
ATOM 687 C C . HIS A 1 87 ? 11.231 -2.015 -0.444 1.00 93.12 87 HIS A C 1
ATOM 689 O O . HIS A 1 87 ? 10.087 -1.586 -0.382 1.00 93.12 87 HIS A O 1
ATOM 695 N N . ALA A 1 88 ? 12.290 -1.210 -0.302 1.00 90.88 88 ALA A N 1
ATOM 696 C CA . ALA A 1 88 ? 12.181 0.227 -0.039 1.00 90.88 88 ALA A CA 1
ATOM 697 C C . ALA A 1 88 ? 11.620 1.054 -1.219 1.00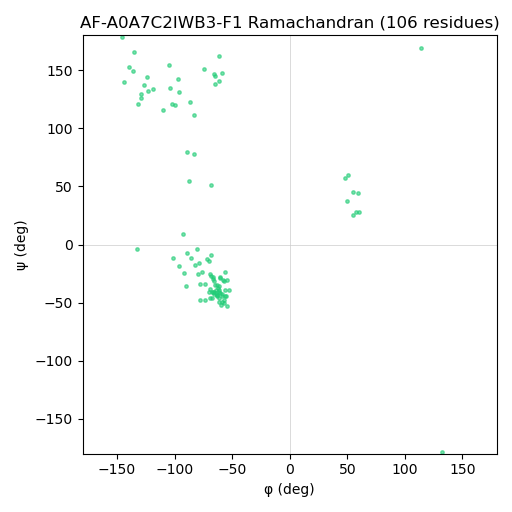 90.88 88 ALA A C 1
ATOM 699 O O . ALA A 1 88 ? 11.351 2.241 -1.052 1.00 90.88 88 ALA A O 1
ATOM 700 N N . LEU A 1 89 ? 11.467 0.461 -2.410 1.00 93.75 89 LEU A N 1
ATOM 701 C CA . LEU A 1 89 ? 10.930 1.132 -3.598 1.00 93.75 89 LEU A CA 1
ATOM 702 C C . LEU A 1 89 ? 9.402 1.247 -3.581 1.00 93.75 89 LEU A C 1
ATOM 704 O O . LEU A 1 89 ? 8.861 2.054 -4.333 1.00 93.75 89 LEU A O 1
ATOM 708 N N . ILE A 1 90 ? 8.717 0.491 -2.721 1.00 94.25 90 ILE A N 1
ATOM 709 C CA . ILE A 1 90 ? 7.275 0.603 -2.500 1.00 94.25 90 ILE A CA 1
ATOM 710 C C . ILE A 1 90 ? 7.037 0.981 -1.045 1.00 94.25 90 ILE A C 1
ATOM 712 O O . ILE A 1 90 ? 7.637 0.406 -0.142 1.00 94.25 90 ILE A O 1
ATOM 716 N N . CYS A 1 91 ? 6.158 1.952 -0.824 1.00 94.25 91 CYS A N 1
ATOM 717 C CA . CYS A 1 91 ? 5.802 2.427 0.506 1.00 94.25 91 CYS A CA 1
ATOM 718 C C . CYS A 1 91 ? 4.285 2.453 0.659 1.00 94.25 91 CYS A C 1
ATOM 720 O O . CYS A 1 91 ? 3.585 3.068 -0.141 1.00 94.25 91 CYS A O 1
ATOM 722 N N . PHE A 1 92 ? 3.771 1.801 1.691 1.00 95.88 92 PHE A N 1
ATOM 723 C CA . PHE A 1 92 ? 2.385 1.919 2.111 1.00 95.88 92 PHE A CA 1
ATOM 724 C C . PHE A 1 92 ? 2.314 2.948 3.236 1.00 95.88 92 PHE A C 1
ATOM 726 O O . PHE A 1 92 ? 3.092 2.895 4.199 1.00 95.88 92 PHE A O 1
ATOM 733 N N . ASP A 1 93 ? 1.381 3.887 3.117 1.00 93.00 93 ASP A N 1
ATOM 734 C CA . ASP A 1 93 ? 1.162 4.935 4.106 1.00 93.00 93 ASP A CA 1
ATOM 735 C C . ASP A 1 93 ? -0.328 5.130 4.379 1.00 93.00 93 ASP A C 1
ATOM 737 O O . ASP A 1 93 ? -1.180 4.934 3.518 1.00 93.00 93 ASP A O 1
ATOM 741 N N . ALA A 1 94 ? -0.641 5.525 5.604 1.00 89.56 94 ALA A N 1
ATOM 742 C CA . ALA A 1 94 ? -1.996 5.752 6.074 1.00 89.56 94 ALA A CA 1
ATOM 743 C C . ALA A 1 94 ? -2.028 7.106 6.780 1.00 89.56 94 ALA A C 1
ATOM 745 O O . ALA A 1 94 ? -1.295 7.309 7.753 1.00 89.56 94 ALA A O 1
ATOM 746 N N . ASN A 1 95 ? -2.861 8.034 6.298 1.00 72.12 95 ASN A N 1
ATOM 747 C CA 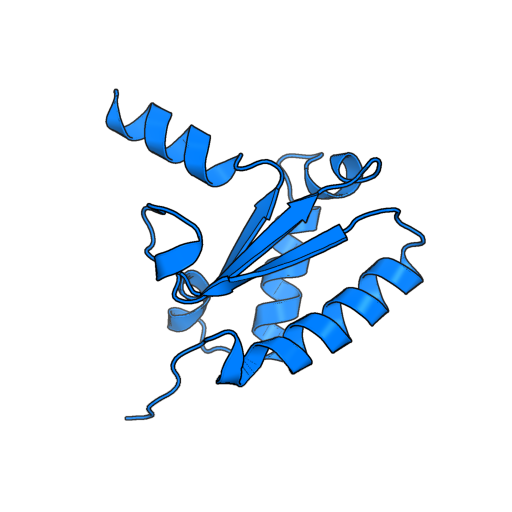. ASN A 1 95 ? -2.947 9.411 6.811 1.00 72.12 95 ASN A CA 1
ATOM 748 C C . ASN A 1 95 ? -1.584 10.130 6.940 1.00 72.12 95 ASN A C 1
ATOM 750 O O . ASN A 1 95 ? -1.353 10.835 7.921 1.00 72.12 95 ASN A O 1
ATOM 754 N N . ASP A 1 96 ? -0.662 9.911 5.997 1.00 70.25 96 ASP A N 1
ATOM 755 C CA . ASP A 1 96 ? 0.686 10.503 6.003 1.00 70.25 96 ASP A CA 1
ATOM 756 C C . ASP A 1 96 ? 1.483 10.238 7.306 1.00 70.25 96 ASP A C 1
ATOM 758 O O . ASP A 1 96 ? 2.382 10.995 7.680 1.00 70.25 96 ASP A O 1
ATOM 762 N N . THR A 1 97 ? 1.171 9.157 8.033 1.00 69.25 97 THR A N 1
ATOM 763 C CA . THR A 1 97 ? 1.782 8.853 9.339 1.00 69.25 97 THR A CA 1
ATOM 764 C C . THR A 1 97 ? 3.295 8.666 9.218 1.00 69.25 97 THR A C 1
ATOM 766 O O . THR A 1 97 ? 4.054 9.115 10.085 1.00 69.25 97 THR A O 1
ATOM 769 N N . ARG A 1 98 ? 3.763 8.013 8.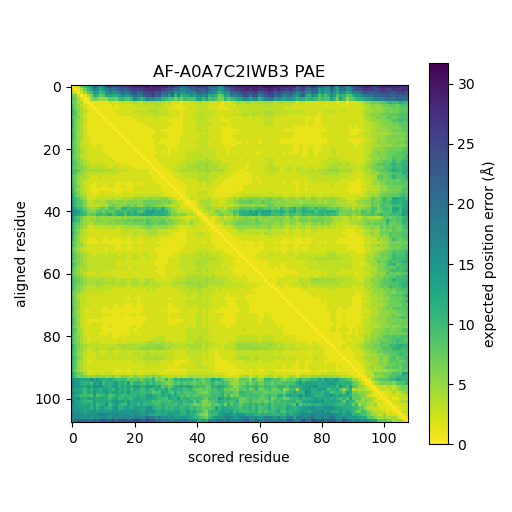144 1.00 72.44 98 ARG A N 1
ATOM 770 C CA . ARG A 1 98 ? 5.204 7.829 7.902 1.00 72.44 98 ARG A CA 1
ATOM 771 C C . ARG A 1 98 ? 5.872 9.146 7.530 1.00 72.44 98 ARG A C 1
ATOM 773 O O . ARG A 1 98 ? 6.954 9.432 8.043 1.00 72.44 98 ARG A O 1
ATOM 780 N N . LEU A 1 99 ? 5.213 9.951 6.701 1.00 68.06 99 LEU A N 1
ATOM 781 C CA . LEU A 1 99 ? 5.705 11.262 6.286 1.00 68.06 99 LEU A CA 1
ATOM 782 C C . LEU A 1 99 ? 5.874 12.204 7.493 1.00 68.06 99 LEU A C 1
ATOM 784 O O . LEU A 1 99 ? 6.959 12.745 7.703 1.00 68.06 99 LEU A O 1
ATOM 788 N N . LEU A 1 100 ? 4.858 12.312 8.354 1.00 70.31 100 LEU A N 1
ATOM 789 C CA . LEU A 1 100 ? 4.888 13.167 9.548 1.00 70.31 100 LEU A CA 1
ATOM 790 C C . LEU A 1 100 ? 5.997 12.761 10.530 1.00 70.31 100 LEU A C 1
ATOM 792 O O . LEU A 1 100 ? 6.717 13.611 11.050 1.00 70.31 100 LEU A O 1
ATOM 796 N N . ARG A 1 101 ? 6.212 11.455 10.738 1.00 72.06 101 ARG A N 1
ATOM 797 C CA . ARG A 1 101 ? 7.299 10.965 11.602 1.00 72.06 101 ARG A CA 1
ATOM 798 C C . ARG A 1 101 ? 8.685 11.303 11.048 1.00 72.06 101 ARG A C 1
ATOM 800 O O . ARG A 1 101 ? 9.617 11.556 11.811 1.00 72.06 101 ARG A O 1
ATOM 807 N N . GLN A 1 102 ? 8.846 11.291 9.728 1.00 69.06 102 GLN A N 1
ATOM 808 C CA . GLN A 1 102 ? 10.101 11.688 9.087 1.00 69.06 102 GLN A CA 1
ATOM 809 C C . GLN A 1 102 ? 10.351 13.192 9.220 1.00 69.06 102 GLN A C 1
ATOM 811 O O . GLN A 1 102 ? 11.490 13.602 9.451 1.00 69.06 102 GLN A O 1
ATOM 816 N N . GLU A 1 103 ? 9.307 14.012 9.120 1.00 70.12 103 GLU A N 1
ATOM 817 C CA . GLU A 1 103 ? 9.404 15.451 9.370 1.00 70.12 103 GLU A CA 1
ATOM 818 C C . GLU A 1 103 ? 9.808 15.754 10.821 1.00 70.12 103 GLU A C 1
ATOM 820 O O . GLU A 1 103 ? 10.727 16.547 11.038 1.00 70.12 103 GLU A O 1
ATOM 825 N N . GLU A 1 104 ? 9.226 15.063 11.807 1.00 71.50 104 GLU A N 1
ATOM 826 C CA . GLU A 1 104 ? 9.619 15.175 13.223 1.00 71.50 104 GLU A CA 1
ATOM 827 C C . GLU A 1 104 ? 11.112 14.874 13.444 1.00 71.50 104 GLU A C 1
ATOM 829 O O . GLU A 1 104 ? 11.807 15.610 14.151 1.00 71.50 104 GLU A O 1
ATOM 834 N N . LEU A 1 105 ? 11.629 13.816 12.807 1.00 72.62 105 LEU A N 1
ATOM 835 C CA . LEU A 1 105 ? 13.040 13.427 12.907 1.00 72.62 105 LEU A CA 1
ATOM 836 C C . LEU A 1 105 ? 13.995 14.426 12.240 1.00 72.62 105 LEU A C 1
ATOM 838 O O . LEU A 1 105 ? 15.145 14.513 12.654 1.00 72.62 105 LEU A O 1
ATOM 842 N N . ARG A 1 106 ? 13.555 15.181 11.223 1.00 74.12 106 ARG A N 1
ATOM 843 C CA . ARG A 1 106 ? 14.381 16.226 10.576 1.00 74.12 106 ARG A CA 1
ATOM 844 C C . ARG A 1 106 ? 14.492 17.500 11.407 1.00 74.12 106 ARG A C 1
ATOM 846 O O . ARG A 1 106 ? 15.417 18.279 11.185 1.00 74.12 106 ARG A O 1
ATOM 853 N N . LEU A 1 107 ? 13.531 17.735 12.298 1.00 72.62 107 LEU A N 1
ATOM 854 C CA . LEU A 1 107 ? 13.480 18.904 13.178 1.00 72.62 107 LEU A CA 1
ATOM 855 C C . LEU A 1 107 ? 14.213 18.688 14.517 1.00 72.62 107 LEU A C 1
ATOM 857 O O . LEU A 1 107 ? 14.352 19.649 15.276 1.00 72.62 107 LEU A O 1
ATOM 861 N N . SER A 1 108 ? 14.665 17.460 14.799 1.00 59.56 108 SER A N 1
ATOM 862 C CA . SER A 1 108 ? 15.434 17.070 15.996 1.00 59.56 108 SER A CA 1
ATOM 863 C C . SER A 1 108 ? 16.935 17.017 15.722 1.00 59.56 108 SER A C 1
ATOM 865 O O . SER A 1 108 ? 17.702 17.407 16.630 1.00 59.56 108 SER A O 1
#

Radius of gyration: 13.7 Å; Cα contacts (8 Å, |Δi|>4): 129; chains: 1; bounding box: 36×30×33 Å

Solvent-accessible surface area (backbone atoms only — not comparable to full-atom values): 6239 Å² total; per-residue (Å²): 134,80,90,79,68,58,32,46,92,74,42,36,68,63,51,47,60,50,48,53,59,49,40,63,73,65,74,53,58,59,48,75,47,79,31,36,19,89,77,65,53,93,50,88,79,59,27,39,20,30,38,43,41,41,58,88,43,40,59,69,34,52,43,82,90,23,49,51,42,52,48,52,42,51,51,49,39,58,73,71,63,58,54,86,92,47,56,62,36,52,41,71,37,51,84,54,51,63,52,53,54,51,53,55,62,74,77,106

Nearest PDB structures (foldseek):
  3gku-assembly1_B  TM=7.068E-01  e=1.766E-04  [Clostridium] symbiosum ATCC 14940
  3gku-assembly1_A  TM=7.142E-01  e=1.884E-04  [Clostridium] symbiosum ATCC 14940
  3gku-assembly2_C-2  TM=7.253E-01  e=1.013E-03  [Clostridium] symbiosum ATCC 14940
  8q87-assembly1_Ac  TM=6.223E-01  e=4.426E-01  Gallus gallus
  7oyc-assembly1_D2  TM=6.115E-01  e=6.960E-01  Xenopus laevis